Protein AF-A0A535CGI7-F1 (afdb_monomer_lite)

Secondary structure (DSSP, 8-state):
-PPPPP---THHHHHHHHHHHHHHHHHHHHHHHHS-----------------------------S-TT---------SSS--TT-B--EE-TTS-EEEEETTEEEEE--STT------BSS---SS----------SSSEEEEEEEEETTTTEEEEEEEETTS-B-

Structure (mmCIF, N/CA/C/O backbone):
data_AF-A0A535CGI7-F1
#
_entry.id   AF-A0A535CGI7-F1
#
loop_
_atom_site.group_PDB
_atom_site.id
_atom_site.type_symbol
_atom_site.label_atom_id
_atom_site.label_alt_id
_atom_site.label_comp_id
_atom_site.label_asym_id
_atom_site.label_entity_id
_atom_site.label_seq_id
_atom_site.pdbx_PDB_ins_code
_atom_site.Cartn_x
_atom_site.Cartn_y
_atom_site.Cartn_z
_atom_site.occupancy
_atom_site.B_iso_or_equiv
_atom_site.auth_seq_id
_atom_site.auth_comp_id
_atom_site.auth_asym_id
_atom_site.auth_atom_id
_atom_site.pdbx_PDB_model_num
ATOM 1 N N . MET A 1 1 ? -65.839 35.699 92.584 1.00 45.44 1 MET A N 1
ATOM 2 C CA . MET A 1 1 ? -66.318 34.364 92.174 1.00 45.44 1 MET A CA 1
ATOM 3 C C . MET A 1 1 ? -65.353 33.804 91.132 1.00 45.44 1 MET A C 1
ATOM 5 O O . MET A 1 1 ? -65.162 34.460 90.117 1.00 45.44 1 MET A O 1
ATOM 9 N N . SER A 1 2 ? -64.689 32.680 91.424 1.00 46.19 2 SER A N 1
ATOM 10 C CA . SER A 1 2 ? -63.725 32.002 90.532 1.00 46.19 2 SER A CA 1
ATOM 11 C C . SER A 1 2 ? -64.408 31.283 89.362 1.00 46.19 2 SER A C 1
ATOM 13 O O . SER A 1 2 ? -65.503 30.759 89.565 1.00 46.19 2 SER A O 1
ATOM 15 N N . PRO A 1 3 ? -63.772 31.184 88.180 1.00 54.72 3 PRO A N 1
ATOM 16 C CA . PRO A 1 3 ? -64.246 30.328 87.101 1.00 54.72 3 PRO A CA 1
ATOM 17 C C . PRO A 1 3 ? -63.757 28.879 87.279 1.00 54.72 3 PRO A C 1
ATOM 19 O O . PRO A 1 3 ? -62.567 28.621 87.457 1.00 54.72 3 PRO A O 1
ATOM 22 N N . GLU A 1 4 ? -64.699 27.939 87.222 1.00 47.22 4 GLU A N 1
ATOM 23 C CA . GLU A 1 4 ? -64.489 26.488 87.208 1.00 47.22 4 GLU A CA 1
ATOM 24 C C . GLU A 1 4 ? -64.045 26.052 85.794 1.00 47.22 4 GLU A C 1
ATOM 26 O O . GLU A 1 4 ? -64.743 26.311 84.812 1.00 47.22 4 GLU A O 1
ATOM 31 N N . GLY A 1 5 ? -62.872 25.423 85.666 1.00 55.09 5 GLY A N 1
ATOM 32 C CA . GLY A 1 5 ? -62.362 24.886 84.396 1.00 55.09 5 GLY A CA 1
ATOM 33 C C . GLY A 1 5 ? -62.921 23.489 84.066 1.00 55.09 5 GLY A C 1
ATOM 34 O O . GLY A 1 5 ? -63.301 22.747 84.975 1.00 55.09 5 GLY A O 1
ATOM 35 N N . PRO A 1 6 ? -62.964 23.086 82.781 1.00 62.41 6 PRO A N 1
ATOM 36 C CA . PRO A 1 6 ? -63.568 21.823 82.371 1.00 62.41 6 PRO A CA 1
ATOM 37 C C . PRO A 1 6 ? -62.678 20.632 82.762 1.00 62.41 6 PRO A C 1
ATOM 39 O O . PRO A 1 6 ? -61.495 20.576 82.424 1.00 62.41 6 PRO A O 1
ATOM 42 N N . ARG A 1 7 ? -63.257 19.650 83.466 1.00 60.00 7 ARG A N 1
ATOM 43 C CA . ARG A 1 7 ? -62.594 18.377 83.789 1.00 60.00 7 ARG A CA 1
ATOM 44 C C . ARG A 1 7 ? -62.506 17.511 82.534 1.00 60.00 7 ARG A C 1
ATOM 46 O O . ARG A 1 7 ? -63.508 16.959 82.089 1.00 60.00 7 ARG A O 1
ATOM 53 N N . ILE A 1 8 ? -61.304 17.389 81.977 1.00 60.53 8 ILE A N 1
ATOM 54 C CA . ILE A 1 8 ? -61.003 16.453 80.890 1.00 60.53 8 ILE A CA 1
ATOM 55 C C . ILE A 1 8 ? -60.897 15.044 81.483 1.00 60.53 8 ILE A C 1
ATOM 57 O O . ILE A 1 8 ? -60.060 14.782 82.347 1.00 60.53 8 ILE A O 1
ATOM 61 N N . ASP A 1 9 ? -61.769 14.148 81.024 1.00 61.66 9 ASP A N 1
ATOM 62 C CA . ASP A 1 9 ? -61.829 12.754 81.458 1.00 61.66 9 ASP A CA 1
ATOM 63 C C . ASP A 1 9 ? -60.567 12.005 80.988 1.00 61.66 9 ASP A C 1
ATOM 65 O O . ASP A 1 9 ? -60.329 11.810 79.792 1.00 61.66 9 ASP A O 1
ATOM 69 N N . GLN A 1 10 ? -59.717 11.614 81.942 1.00 61.44 10 GLN A N 1
ATOM 70 C CA . GLN A 1 10 ? -58.361 11.086 81.715 1.00 61.44 10 GLN A CA 1
ATOM 71 C C . GLN A 1 10 ? -58.322 9.768 80.920 1.00 61.44 10 GLN A C 1
ATOM 73 O O . GLN A 1 10 ? -57.253 9.312 80.516 1.00 61.44 10 GLN A O 1
ATOM 78 N N . ARG A 1 11 ? -59.481 9.154 80.665 1.00 59.09 11 ARG A N 1
ATOM 79 C CA . ARG A 1 11 ? -59.622 7.903 79.906 1.00 59.09 11 ARG A CA 1
ATOM 80 C C . ARG A 1 11 ? -59.615 8.117 78.390 1.00 59.09 11 ARG A C 1
ATOM 82 O O . ARG A 1 11 ? -59.200 7.224 77.654 1.00 59.09 11 ARG A O 1
ATOM 89 N N . ALA A 1 12 ? -60.013 9.301 77.921 1.00 60.22 12 ALA A N 1
ATOM 90 C CA . ALA A 1 12 ? -60.063 9.633 76.499 1.00 60.22 12 ALA A CA 1
ATOM 91 C C . ALA A 1 12 ? -58.684 9.627 75.794 1.00 60.22 12 ALA A C 1
ATOM 93 O O . ALA A 1 12 ? -58.570 8.976 74.754 1.00 60.22 12 ALA A O 1
ATOM 94 N N . PRO A 1 13 ? -57.611 10.255 76.327 1.00 63.34 13 PRO A N 1
ATOM 95 C CA . PRO A 1 13 ? -56.307 10.251 75.652 1.00 63.34 13 PRO A CA 1
ATOM 96 C C . PRO A 1 13 ? -55.653 8.861 75.617 1.00 63.34 13 PRO A C 1
ATOM 98 O O . PRO A 1 13 ? -54.945 8.542 74.663 1.00 63.34 13 PRO A O 1
ATOM 101 N N . LEU A 1 14 ? -55.927 8.008 76.614 1.00 70.62 14 LEU A N 1
ATOM 102 C CA . LEU A 1 14 ? -55.399 6.643 76.677 1.00 70.62 14 LEU A CA 1
ATOM 103 C C . LEU A 1 14 ? -55.992 5.752 75.571 1.00 70.62 14 LEU A C 1
ATOM 105 O O . LEU A 1 14 ? -55.261 5.030 74.897 1.00 70.62 14 LEU A O 1
ATOM 109 N N . LEU A 1 15 ? -57.310 5.831 75.357 1.00 70.75 15 LEU A N 1
ATOM 110 C CA . LEU A 1 15 ? -58.003 5.043 74.332 1.00 70.75 15 LEU A CA 1
ATOM 111 C C . LEU A 1 15 ? -57.614 5.480 72.913 1.00 70.75 15 LEU A C 1
ATOM 113 O O . LEU A 1 15 ? -57.430 4.632 72.041 1.00 70.75 15 LEU A O 1
ATOM 117 N N . ILE A 1 16 ? -57.419 6.785 72.695 1.00 73.31 16 ILE A N 1
ATOM 118 C CA . ILE A 1 16 ? -56.943 7.327 71.413 1.00 73.31 16 ILE A CA 1
ATOM 119 C C . ILE A 1 16 ? -55.508 6.859 71.131 1.00 73.31 16 ILE A C 1
ATOM 121 O O . ILE A 1 16 ? -55.214 6.412 70.022 1.00 73.31 16 ILE A O 1
ATOM 125 N N . GLY A 1 17 ? -54.629 6.891 72.138 1.00 72.19 17 GLY A N 1
ATOM 126 C CA . GLY A 1 17 ? -53.258 6.390 72.012 1.00 72.19 17 GLY A CA 1
ATOM 127 C C . GLY A 1 17 ? -53.197 4.897 71.676 1.00 72.19 17 GLY A C 1
ATOM 128 O O . GLY A 1 17 ? -52.448 4.496 70.784 1.00 72.19 17 GLY A O 1
ATOM 129 N N . LEU A 1 18 ? -54.029 4.077 72.329 1.00 74.88 18 LEU A N 1
ATOM 130 C CA . LEU A 1 18 ? -54.092 2.637 72.069 1.00 74.88 18 LEU A CA 1
ATOM 131 C C . LEU A 1 18 ? -54.604 2.335 70.648 1.00 74.88 18 LEU A C 1
ATOM 133 O O . LEU A 1 18 ? -54.036 1.491 69.957 1.00 74.88 18 LEU A O 1
ATOM 137 N N . ALA A 1 19 ? -55.635 3.052 70.187 1.00 74.88 19 ALA A N 1
ATOM 138 C CA . ALA A 1 19 ? -56.185 2.886 68.842 1.00 74.88 19 ALA A CA 1
ATOM 139 C C . ALA A 1 19 ? -55.166 3.250 67.746 1.00 74.88 19 ALA A C 1
ATOM 141 O O . ALA A 1 19 ? -55.019 2.509 66.774 1.00 74.88 19 ALA A O 1
ATOM 142 N N . LEU A 1 20 ? -54.409 4.339 67.925 1.00 74.12 20 LEU A N 1
ATOM 143 C CA . LEU A 1 20 ? -53.342 4.729 66.996 1.00 74.12 20 LEU A CA 1
ATOM 144 C C . LEU A 1 20 ? -52.220 3.683 66.939 1.00 74.12 20 LEU A C 1
ATOM 146 O O . LEU A 1 20 ? -51.733 3.361 65.855 1.00 74.12 20 LEU A O 1
ATOM 150 N N . LEU A 1 21 ? -51.846 3.104 68.083 1.00 74.00 21 LEU A N 1
ATOM 151 C CA . LEU A 1 21 ? -50.791 2.093 68.147 1.00 74.00 21 LEU A CA 1
ATOM 152 C C . LEU A 1 21 ? -51.189 0.795 67.423 1.00 74.00 21 LEU A C 1
ATOM 154 O O . LEU A 1 21 ? -50.375 0.224 66.698 1.00 74.00 21 LEU A O 1
ATOM 158 N N . VAL A 1 22 ? -52.453 0.372 67.530 1.00 73.88 22 VAL A N 1
ATOM 159 C CA . VAL A 1 22 ? -52.972 -0.802 66.800 1.00 73.88 22 VAL A CA 1
ATOM 160 C C . VAL A 1 22 ? -52.975 -0.571 65.283 1.00 73.88 22 VAL A C 1
ATOM 162 O O . VAL A 1 22 ? -52.610 -1.472 64.527 1.00 73.88 22 VAL A O 1
ATOM 165 N N . ILE A 1 23 ? -53.313 0.639 64.821 1.00 71.06 23 ILE A N 1
ATOM 166 C CA . ILE A 1 23 ? -53.317 0.976 63.387 1.00 71.06 23 ILE A CA 1
ATOM 167 C C . ILE A 1 23 ? -51.894 0.956 62.809 1.00 71.06 23 ILE A C 1
ATOM 169 O O . ILE A 1 23 ? -51.686 0.425 61.715 1.00 71.06 23 ILE A O 1
ATOM 173 N N . ILE A 1 24 ? -50.903 1.481 63.538 1.00 69.38 24 ILE A N 1
ATOM 174 C CA . ILE A 1 24 ? -49.502 1.528 63.083 1.00 69.38 24 ILE A CA 1
ATOM 175 C C . ILE A 1 24 ? -48.902 0.116 63.003 1.00 69.38 24 ILE A C 1
ATOM 177 O O . ILE A 1 24 ? -48.263 -0.233 62.012 1.00 69.38 24 ILE A O 1
ATOM 181 N N . VAL A 1 25 ? -49.145 -0.735 64.004 1.00 68.62 25 VAL A N 1
ATOM 182 C CA . VAL A 1 25 ? -48.616 -2.111 64.002 1.00 68.62 25 VAL A CA 1
ATOM 183 C C . VAL A 1 25 ? -49.302 -2.973 62.931 1.00 68.62 25 VAL A C 1
ATOM 185 O O . VAL A 1 25 ? -48.635 -3.742 62.236 1.00 68.62 25 VAL A O 1
ATOM 188 N N . GLY A 1 26 ? -50.615 -2.808 62.733 1.00 64.19 26 GLY A N 1
ATOM 189 C CA . GLY A 1 26 ? -51.368 -3.543 61.712 1.00 64.19 26 GLY A CA 1
ATOM 190 C C . GLY A 1 26 ? -50.966 -3.189 60.276 1.00 64.19 26 GLY A C 1
ATOM 191 O O . GLY A 1 26 ? -50.846 -4.078 59.431 1.00 64.19 26 GLY A O 1
ATOM 192 N N . SER A 1 27 ? -50.701 -1.909 60.001 1.00 62.91 27 SER A N 1
ATOM 193 C CA . SER A 1 27 ? -50.315 -1.442 58.661 1.00 62.91 27 SER A CA 1
ATOM 194 C C . SER A 1 27 ? -48.902 -1.884 58.264 1.00 62.91 27 SER A C 1
ATOM 196 O O . SER A 1 27 ? -48.698 -2.294 57.120 1.00 62.91 27 SER A O 1
ATOM 198 N N . ILE A 1 28 ? -47.953 -1.918 59.207 1.00 67.44 28 ILE A N 1
ATOM 199 C CA . ILE A 1 28 ? -46.605 -2.460 58.967 1.00 67.44 28 ILE A CA 1
ATOM 200 C C . ILE A 1 28 ? -46.672 -3.971 58.695 1.00 67.44 28 ILE A C 1
ATOM 202 O O . ILE A 1 28 ? -46.098 -4.448 57.716 1.00 67.44 28 ILE A O 1
ATOM 206 N N . GLY A 1 29 ? -47.417 -4.729 59.507 1.00 65.31 29 GLY A N 1
ATOM 207 C CA . GLY A 1 29 ? -47.555 -6.179 59.332 1.00 65.31 29 GLY A CA 1
ATOM 208 C C . GLY A 1 29 ? -48.190 -6.573 57.994 1.00 65.31 29 GLY A C 1
ATOM 209 O O . GLY A 1 29 ? -47.690 -7.466 57.311 1.00 65.31 29 GLY A O 1
ATOM 210 N N . LEU A 1 30 ? -49.249 -5.874 57.574 1.00 69.94 30 LEU A N 1
ATOM 211 C CA . LEU A 1 30 ? -49.935 -6.150 56.309 1.00 69.94 30 LEU A CA 1
ATOM 212 C C . LEU A 1 30 ? -49.064 -5.820 55.083 1.00 69.94 30 LEU A C 1
ATOM 214 O O . LEU A 1 30 ? -49.095 -6.552 54.093 1.00 69.94 30 LEU A O 1
ATOM 218 N N . PHE A 1 31 ? -48.238 -4.772 55.161 1.00 68.25 31 PHE A N 1
ATOM 219 C CA . PHE A 1 31 ? -47.311 -4.405 54.087 1.00 68.25 31 PHE A CA 1
ATOM 220 C C . PHE A 1 31 ? -46.231 -5.477 53.861 1.00 68.25 31 PHE A C 1
ATOM 222 O O . PHE A 1 31 ? -45.931 -5.817 52.718 1.00 68.25 31 PHE A O 1
ATOM 229 N N . TYR A 1 32 ? -45.705 -6.088 54.931 1.00 70.81 32 TYR A N 1
ATOM 230 C CA . TYR A 1 32 ? -44.731 -7.183 54.816 1.00 70.81 32 TYR A CA 1
ATOM 231 C C . TYR A 1 32 ? -45.333 -8.499 54.295 1.00 70.81 32 TYR A C 1
ATOM 233 O O . TYR A 1 32 ? -44.605 -9.304 53.713 1.00 70.81 32 TYR A O 1
ATOM 241 N N . LEU A 1 33 ? -46.642 -8.721 54.464 1.00 65.12 33 LEU A N 1
ATOM 242 C CA . LEU A 1 33 ? -47.334 -9.909 53.946 1.00 65.12 33 LEU A CA 1
ATOM 243 C C . LEU A 1 33 ? -47.703 -9.794 52.459 1.00 65.12 33 LEU A C 1
ATOM 245 O O . LEU A 1 33 ? -47.758 -10.812 51.771 1.00 65.12 33 LEU A O 1
ATOM 249 N N . LEU A 1 34 ? -47.941 -8.577 51.959 1.00 62.91 34 LEU A N 1
ATOM 250 C CA . LEU A 1 34 ? -48.328 -8.321 50.564 1.00 62.91 34 LEU A CA 1
ATOM 251 C C . LEU A 1 34 ? -47.154 -7.909 49.661 1.00 62.91 34 LEU A C 1
ATOM 253 O O . LEU A 1 34 ? -47.329 -7.805 48.447 1.00 62.91 34 LEU A O 1
ATOM 257 N N . ALA A 1 35 ? -45.958 -7.694 50.220 1.00 64.62 35 ALA A N 1
ATOM 258 C CA . ALA A 1 35 ? -44.774 -7.356 49.441 1.00 64.62 35 ALA A CA 1
ATOM 259 C C . ALA A 1 35 ? -44.408 -8.507 48.473 1.00 64.62 35 ALA A C 1
ATOM 261 O O . ALA A 1 35 ? -44.128 -9.629 48.914 1.00 64.62 35 ALA A O 1
ATOM 262 N N . PRO A 1 36 ? -44.383 -8.267 47.148 1.00 59.88 36 PRO A N 1
ATOM 263 C CA . PRO A 1 36 ? -44.046 -9.297 46.179 1.00 59.88 36 PRO A CA 1
ATOM 264 C C . PRO A 1 36 ? -42.590 -9.730 46.368 1.00 59.88 36 PRO A C 1
ATOM 266 O O . PRO A 1 36 ? -41.658 -8.938 46.233 1.00 59.88 36 PRO A O 1
ATOM 269 N N . ARG A 1 37 ? -42.380 -11.019 46.656 1.00 62.69 37 ARG A N 1
ATOM 270 C CA . ARG A 1 37 ? -41.047 -11.635 46.659 1.00 62.69 37 ARG A CA 1
ATOM 271 C C . ARG A 1 37 ? -40.517 -11.674 45.226 1.00 62.69 37 ARG A C 1
ATOM 273 O O . ARG A 1 37 ? -40.762 -12.638 44.501 1.00 62.69 37 ARG A O 1
ATOM 280 N N . GLN A 1 38 ? -39.790 -10.640 44.812 1.00 60.91 38 GLN A N 1
ATOM 281 C CA . GLN A 1 38 ? -39.001 -10.692 43.586 1.00 60.91 38 GLN A CA 1
ATOM 282 C C . GLN A 1 38 ? -37.871 -11.704 43.795 1.00 60.91 38 GLN A C 1
ATOM 284 O O . GLN A 1 38 ? -36.864 -11.426 44.442 1.00 60.91 38 GLN A O 1
ATOM 289 N N . LYS A 1 39 ? -38.074 -12.928 43.301 1.00 58.41 39 LYS A N 1
ATOM 290 C CA . LYS A 1 39 ? -36.999 -13.915 43.193 1.00 58.41 39 LYS A CA 1
ATOM 291 C C . LYS A 1 39 ? -35.942 -13.321 42.256 1.00 58.41 39 LYS A C 1
ATOM 293 O O . LYS A 1 39 ? -36.333 -12.831 41.195 1.00 58.41 39 LYS A O 1
ATOM 298 N N . PRO A 1 40 ? -34.644 -13.367 42.593 1.00 52.75 40 PRO A N 1
ATOM 299 C CA . PRO A 1 40 ? -33.617 -13.023 41.628 1.00 52.75 40 PRO A CA 1
ATOM 300 C C . PRO A 1 40 ? -33.762 -13.984 40.447 1.00 52.75 40 PRO A C 1
ATOM 302 O O . PRO A 1 40 ? -33.495 -15.180 40.564 1.00 52.75 40 PRO A O 1
ATOM 305 N N . ALA A 1 41 ? -34.268 -13.476 39.324 1.00 53.50 41 ALA A N 1
ATOM 306 C CA . ALA A 1 41 ? -34.205 -14.188 38.067 1.00 53.50 41 ALA A CA 1
ATOM 307 C C . ALA A 1 41 ? -32.719 -14.300 37.731 1.00 53.50 41 ALA A C 1
ATOM 309 O O . ALA A 1 41 ? -32.044 -13.287 37.549 1.00 53.50 41 ALA A O 1
ATOM 310 N N . ALA A 1 42 ? -32.195 -15.525 37.713 1.00 53.69 42 ALA A N 1
ATOM 311 C CA . ALA A 1 42 ? -30.886 -15.789 37.149 1.00 53.69 42 ALA A CA 1
ATOM 312 C C . ALA A 1 42 ? -30.937 -15.341 35.684 1.00 53.69 42 ALA A C 1
ATOM 314 O O . ALA A 1 42 ? -31.512 -16.014 34.831 1.00 53.69 42 ALA A O 1
ATOM 315 N N . GLN A 1 43 ? -30.405 -14.153 35.417 1.00 54.97 43 GLN A N 1
ATOM 316 C CA . GLN A 1 43 ? -30.284 -13.607 34.082 1.00 54.97 43 GLN A CA 1
ATOM 317 C C . GLN A 1 43 ? -29.181 -14.399 33.384 1.00 54.97 43 GLN A C 1
ATOM 319 O O . GLN A 1 43 ? -27.996 -14.084 33.477 1.00 54.97 43 GLN A O 1
ATOM 324 N N . THR A 1 44 ? -29.566 -15.504 32.750 1.00 45.50 44 THR A N 1
ATOM 325 C CA . THR A 1 44 ? -28.674 -16.280 31.896 1.00 45.50 44 THR A CA 1
ATOM 326 C C . THR A 1 44 ? -28.413 -15.455 30.640 1.00 45.50 44 THR A C 1
ATOM 328 O O . THR A 1 44 ? -29.098 -15.589 29.631 1.00 45.50 44 THR A O 1
ATOM 331 N N . ASN A 1 45 ? -27.427 -14.562 30.710 1.00 57.56 45 ASN A N 1
ATOM 332 C CA . ASN A 1 45 ? -26.842 -13.930 29.535 1.00 57.56 45 ASN A CA 1
ATOM 333 C C . ASN A 1 45 ? -26.058 -15.003 28.771 1.00 57.56 45 ASN A C 1
ATOM 335 O O . ASN A 1 45 ? -24.841 -15.119 28.894 1.00 57.56 45 ASN A O 1
ATOM 339 N N . ALA A 1 46 ? -26.769 -15.833 28.010 1.00 50.12 46 ALA A N 1
ATOM 340 C CA . ALA A 1 46 ? -26.163 -16.713 27.026 1.00 50.12 46 ALA A CA 1
ATOM 341 C C . ALA A 1 46 ? -25.789 -15.870 25.801 1.00 50.12 46 ALA A C 1
ATOM 343 O O . ALA A 1 46 ? -26.469 -15.878 24.777 1.00 50.12 46 ALA A O 1
ATOM 344 N N . THR A 1 47 ? -24.708 -15.100 25.915 1.00 52.22 47 THR A N 1
ATOM 345 C CA . THR A 1 47 ? -24.071 -14.476 24.758 1.00 52.22 47 THR A CA 1
ATOM 346 C C . THR A 1 47 ? -23.374 -15.593 23.990 1.00 52.22 47 THR A C 1
ATOM 348 O O . THR A 1 47 ? -22.267 -16.005 24.330 1.00 52.22 47 THR A O 1
ATOM 351 N N . ALA A 1 48 ? -24.054 -16.151 22.990 1.00 49.78 48 ALA A N 1
ATOM 352 C CA . ALA A 1 48 ? -23.456 -17.106 22.071 1.00 49.78 48 ALA A CA 1
ATOM 353 C C . ALA A 1 48 ? -22.430 -16.373 21.195 1.00 49.78 48 ALA A C 1
ATOM 355 O O . ALA A 1 48 ? -22.756 -15.842 20.135 1.00 49.78 48 ALA A O 1
ATOM 356 N N . THR A 1 49 ? -21.175 -16.317 21.638 1.00 51.56 49 THR A N 1
ATOM 357 C CA . THR A 1 49 ? -20.055 -15.898 20.795 1.00 51.56 49 THR A CA 1
ATOM 358 C C . THR A 1 49 ? -19.805 -17.005 19.778 1.00 51.56 49 THR A C 1
ATOM 360 O O . THR A 1 49 ? -19.032 -17.934 20.010 1.00 51.56 49 THR A O 1
ATOM 363 N N . ALA A 1 50 ? -20.479 -16.932 18.632 1.00 51.72 50 ALA A N 1
ATOM 364 C CA . ALA A 1 50 ? -20.114 -17.721 17.467 1.00 51.72 50 ALA A CA 1
ATOM 365 C C . ALA A 1 50 ? -18.769 -17.198 16.938 1.00 51.72 50 ALA A C 1
ATOM 367 O O . ALA A 1 50 ? -18.709 -16.370 16.033 1.00 51.72 50 ALA A O 1
ATOM 368 N N . GLN A 1 51 ? -17.662 -17.657 17.524 1.00 55.53 51 GLN A N 1
ATOM 369 C CA . GLN A 1 51 ? -16.350 -17.535 16.902 1.00 55.53 51 GLN A CA 1
ATOM 370 C C . GLN A 1 51 ? -16.313 -18.511 15.727 1.00 55.53 51 GLN A C 1
ATOM 372 O O . GLN A 1 51 ? -15.845 -19.644 15.839 1.00 55.53 51 GLN A O 1
ATOM 377 N N . THR A 1 52 ? -16.816 -18.074 14.573 1.00 45.41 52 THR A N 1
ATOM 378 C CA . THR A 1 52 ? -16.499 -18.720 13.304 1.00 45.41 52 THR A CA 1
ATOM 379 C C . THR A 1 52 ? -15.013 -18.510 13.060 1.00 45.41 52 THR A C 1
ATOM 381 O O . THR A 1 52 ? -14.585 -17.514 12.478 1.00 45.41 52 THR A O 1
ATOM 384 N N . LYS A 1 53 ? -14.196 -19.443 13.553 1.00 53.53 53 LYS A N 1
ATOM 385 C CA . LYS A 1 53 ? -12.808 -19.577 13.134 1.00 53.53 53 LYS A CA 1
ATOM 386 C C . LYS A 1 53 ? -12.876 -19.906 11.649 1.00 53.53 53 LYS A C 1
ATOM 388 O O . LYS A 1 53 ? -13.131 -21.053 11.286 1.00 53.53 53 LYS A O 1
ATOM 393 N N . ALA A 1 54 ? -12.739 -18.889 10.800 1.00 53.25 54 ALA A N 1
ATOM 394 C CA . ALA A 1 54 ? -12.575 -19.081 9.373 1.00 53.25 54 ALA A CA 1
ATOM 395 C C . ALA A 1 54 ? -11.338 -19.964 9.214 1.00 53.25 54 ALA A C 1
ATOM 397 O O . ALA A 1 54 ? -10.200 -19.522 9.371 1.00 53.25 54 ALA A O 1
ATOM 398 N N . LYS A 1 55 ? -11.566 -21.263 9.015 1.00 46.38 55 LYS A N 1
ATOM 399 C CA . LYS A 1 55 ? -10.528 -22.181 8.590 1.00 46.38 55 LYS A CA 1
ATOM 400 C C . LYS A 1 55 ? -10.138 -21.655 7.221 1.00 46.38 55 LYS A C 1
ATOM 402 O O . LYS A 1 55 ? -10.903 -21.803 6.275 1.00 46.38 55 LYS A O 1
ATOM 407 N N . ALA A 1 56 ? -9.003 -20.964 7.152 1.00 50.41 56 ALA A N 1
ATOM 408 C CA . ALA A 1 56 ? -8.368 -20.646 5.893 1.00 50.41 56 ALA A CA 1
ATOM 409 C C . ALA A 1 56 ? -8.101 -21.991 5.221 1.00 50.41 56 ALA A C 1
ATOM 411 O O . ALA A 1 56 ? -7.139 -22.688 5.542 1.00 50.41 56 ALA A O 1
ATOM 412 N N . THR A 1 57 ? -9.032 -22.413 4.370 1.00 40.72 57 THR A N 1
ATOM 413 C CA . THR A 1 57 ? -8.788 -23.477 3.419 1.00 40.72 57 THR A CA 1
ATOM 414 C C . THR A 1 57 ? -7.605 -22.973 2.622 1.00 40.72 57 THR A C 1
ATOM 416 O O . THR A 1 57 ? -7.709 -21.975 1.910 1.00 40.72 57 THR A O 1
ATOM 419 N N . THR A 1 58 ? -6.450 -23.602 2.811 1.00 46.38 58 THR A N 1
ATOM 420 C CA . THR A 1 58 ? -5.335 -23.508 1.883 1.00 46.38 58 THR A CA 1
ATOM 421 C C . THR A 1 58 ? -5.828 -24.120 0.584 1.00 46.38 58 THR A C 1
ATOM 423 O O . THR A 1 58 ? -5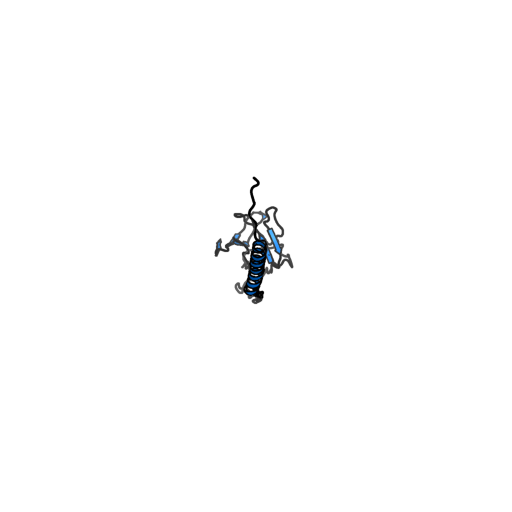.576 -25.283 0.278 1.00 46.38 58 THR A O 1
ATOM 426 N N . THR A 1 59 ? -6.611 -23.344 -0.166 1.00 49.31 59 THR A N 1
ATOM 427 C CA . THR A 1 59 ? -6.858 -23.599 -1.570 1.00 49.31 59 THR A CA 1
ATOM 428 C C . THR A 1 59 ? -5.469 -23.723 -2.158 1.00 49.31 59 THR A C 1
ATOM 430 O O . THR A 1 59 ? -4.685 -22.772 -2.112 1.00 49.31 59 THR A O 1
ATOM 433 N N . SER A 1 60 ? -5.127 -24.937 -2.591 1.00 45.62 60 SER A N 1
ATOM 434 C CA . SER A 1 60 ? -3.980 -25.189 -3.450 1.00 45.62 60 SER A CA 1
ATOM 435 C C . SER A 1 60 ? -3.931 -24.031 -4.441 1.00 45.62 60 SER A C 1
ATOM 437 O O . SER A 1 60 ? -4.892 -23.842 -5.189 1.00 45.62 60 SER A O 1
ATOM 439 N N . ARG A 1 61 ? -2.894 -23.181 -4.343 1.00 57.44 61 ARG A N 1
ATOM 440 C CA . ARG A 1 61 ? -2.650 -22.057 -5.256 1.00 57.44 61 ARG A CA 1
ATOM 441 C C . ARG A 1 61 ? -2.329 -22.652 -6.627 1.00 57.44 61 ARG A C 1
ATOM 443 O O . ARG A 1 61 ? -1.188 -22.630 -7.073 1.00 57.44 61 ARG A O 1
ATOM 450 N N . GLN A 1 62 ? -3.326 -23.248 -7.271 1.00 48.66 62 GLN A N 1
ATOM 451 C CA . GLN A 1 62 ? -3.319 -23.482 -8.700 1.00 48.66 62 GLN A CA 1
ATOM 452 C C . GLN A 1 62 ? -3.095 -22.107 -9.311 1.00 48.66 62 GLN A C 1
ATOM 454 O O . GLN A 1 62 ? -3.885 -21.193 -9.077 1.00 48.66 62 GLN A O 1
ATOM 459 N N . ASN A 1 63 ? -1.950 -21.946 -9.973 1.00 55.53 63 ASN A N 1
ATOM 460 C CA . ASN A 1 63 ? -1.587 -20.722 -10.668 1.00 55.53 63 ASN A CA 1
ATOM 461 C C . ASN A 1 63 ? -2.763 -20.348 -11.594 1.00 55.53 63 ASN A C 1
ATOM 463 O O . ASN A 1 63 ? -2.995 -21.079 -12.557 1.00 55.53 63 ASN A O 1
ATOM 467 N N . PRO A 1 64 ? -3.526 -19.271 -11.314 1.00 57.28 64 PRO A N 1
ATOM 468 C CA . PRO A 1 64 ? -4.736 -18.956 -12.075 1.00 57.28 64 PRO A CA 1
ATOM 469 C C . PRO A 1 64 ? -4.430 -18.450 -13.488 1.00 57.28 64 PRO A C 1
ATOM 471 O O . PRO A 1 64 ? -5.339 -18.148 -14.259 1.00 57.28 64 PRO A O 1
ATOM 474 N N . TYR A 1 65 ? -3.150 -18.310 -13.825 1.00 63.09 65 TYR A N 1
ATOM 475 C CA . TYR A 1 65 ? -2.698 -17.556 -14.972 1.00 63.09 65 TYR A CA 1
ATOM 476 C C . TYR A 1 65 ? -1.995 -18.491 -15.941 1.00 63.09 65 TYR A C 1
ATOM 478 O O . TYR A 1 65 ? -1.032 -19.152 -15.564 1.00 63.09 65 TYR A O 1
ATOM 486 N N . THR A 1 66 ? -2.564 -18.551 -17.152 1.00 62.59 66 THR A N 1
ATOM 487 C CA . THR A 1 66 ? -2.112 -19.193 -18.399 1.00 62.59 66 THR A CA 1
ATOM 488 C C . THR A 1 66 ? -0.857 -20.054 -18.257 1.00 62.59 66 THR A C 1
ATOM 490 O O . THR A 1 66 ? 0.188 -19.531 -17.881 1.00 62.59 66 THR A O 1
ATOM 493 N N . HIS A 1 67 ? -0.920 -21.333 -18.647 1.00 62.47 67 HIS A N 1
ATOM 494 C CA . HIS A 1 67 ? 0.139 -22.356 -18.507 1.00 62.47 67 HIS A CA 1
ATOM 495 C C . HIS A 1 67 ? 1.565 -21.992 -19.007 1.00 62.47 67 HIS A C 1
ATOM 497 O O . HIS A 1 67 ? 2.465 -22.820 -18.945 1.00 62.47 67 HIS A O 1
ATOM 503 N N . THR A 1 68 ? 1.791 -20.780 -19.508 1.00 77.75 68 THR A N 1
ATOM 504 C CA . THR A 1 68 ? 3.054 -20.222 -19.995 1.00 77.75 68 THR A CA 1
ATOM 505 C C . THR A 1 68 ? 3.758 -19.272 -19.007 1.00 77.75 68 THR A C 1
ATOM 507 O O . THR A 1 68 ? 4.910 -18.910 -19.241 1.00 77.75 68 THR A O 1
ATOM 510 N N . GLY A 1 69 ? 3.108 -18.841 -17.916 1.00 78.62 69 GLY A N 1
ATOM 511 C CA . GLY A 1 69 ? 3.680 -17.899 -16.939 1.00 78.62 69 GLY A CA 1
ATOM 512 C C . GLY A 1 69 ? 4.506 -18.560 -15.823 1.00 78.62 69 GLY A C 1
ATOM 513 O O . GLY A 1 69 ? 4.213 -19.677 -15.401 1.00 78.62 69 GLY A O 1
ATOM 514 N N . ARG A 1 70 ? 5.510 -17.845 -15.283 1.00 85.81 70 ARG A N 1
ATOM 515 C CA . ARG A 1 70 ? 6.304 -18.269 -14.108 1.00 85.81 70 ARG A CA 1
ATOM 516 C C . ARG A 1 70 ? 5.990 -17.403 -12.889 1.00 85.81 70 ARG A C 1
ATOM 518 O O . ARG A 1 70 ? 6.058 -16.179 -12.974 1.00 85.81 70 ARG A O 1
ATOM 525 N N . LEU A 1 71 ? 5.722 -18.034 -11.744 1.00 88.06 71 LEU A N 1
ATOM 526 C CA . LEU A 1 71 ? 5.595 -17.342 -10.461 1.00 88.06 71 LEU A CA 1
ATOM 527 C C . LEU A 1 71 ? 6.967 -16.804 -10.029 1.00 88.06 71 LEU A C 1
ATOM 529 O O . LEU A 1 71 ? 7.884 -17.582 -9.778 1.00 88.06 71 LEU A O 1
ATOM 533 N N . VAL A 1 72 ? 7.106 -15.480 -9.980 1.00 89.94 72 VAL A N 1
ATOM 534 C CA . VAL A 1 72 ? 8.370 -14.792 -9.642 1.00 89.94 72 VAL A CA 1
ATOM 535 C C . VAL A 1 72 ? 8.317 -14.035 -8.319 1.00 89.94 72 VAL A C 1
ATOM 537 O O . VAL A 1 72 ? 9.361 -13.679 -7.789 1.00 89.94 72 VAL A O 1
ATOM 540 N N . LEU A 1 73 ? 7.118 -13.811 -7.787 1.00 90.94 73 LEU A N 1
ATOM 541 C CA . LEU A 1 73 ? 6.891 -13.171 -6.501 1.00 90.94 73 LEU A CA 1
ATOM 542 C C . LEU A 1 73 ? 5.717 -13.869 -5.822 1.00 90.94 73 LEU A C 1
ATOM 544 O O . LEU A 1 73 ? 4.637 -13.983 -6.402 1.00 90.94 73 LEU A O 1
ATOM 548 N N . ASN A 1 74 ? 5.935 -14.336 -4.600 1.00 91.44 74 ASN A N 1
ATOM 549 C CA . ASN A 1 74 ? 4.886 -14.899 -3.769 1.00 91.44 74 ASN A CA 1
ATOM 550 C C . ASN A 1 74 ? 5.145 -14.540 -2.311 1.00 91.44 74 ASN A C 1
ATOM 552 O O . ASN A 1 74 ? 5.817 -15.279 -1.594 1.00 91.44 74 ASN A O 1
ATOM 556 N N . ASP A 1 75 ? 4.592 -13.409 -1.901 1.00 92.94 75 ASP A N 1
ATOM 557 C CA . ASP A 1 75 ? 4.683 -12.924 -0.535 1.00 92.94 75 ASP A CA 1
ATOM 558 C C . ASP A 1 75 ? 3.323 -13.084 0.159 1.00 92.94 75 ASP A C 1
ATOM 560 O O . ASP A 1 75 ? 2.272 -12.762 -0.403 1.00 92.94 75 ASP A O 1
ATOM 564 N N . VAL A 1 76 ? 3.338 -13.631 1.373 1.00 92.81 76 VAL A N 1
ATOM 565 C CA . VAL A 1 76 ? 2.149 -13.752 2.233 1.00 92.81 76 VAL A CA 1
ATOM 566 C C . VAL A 1 76 ? 1.881 -12.476 3.031 1.00 92.81 76 VAL A C 1
ATOM 568 O O . VAL A 1 76 ? 0.849 -12.382 3.688 1.00 92.81 76 VAL A O 1
ATOM 571 N N . LEU A 1 77 ? 2.792 -11.501 2.962 1.00 95.75 77 LEU A N 1
ATOM 572 C CA . LEU A 1 77 ? 2.678 -10.172 3.545 1.00 95.75 77 LEU A CA 1
ATOM 573 C C . LEU A 1 77 ? 2.465 -10.179 5.062 1.00 95.75 77 LEU A C 1
ATOM 575 O O . LEU A 1 77 ? 1.771 -9.327 5.607 1.00 95.75 77 LEU A O 1
ATOM 579 N N . ASN A 1 78 ? 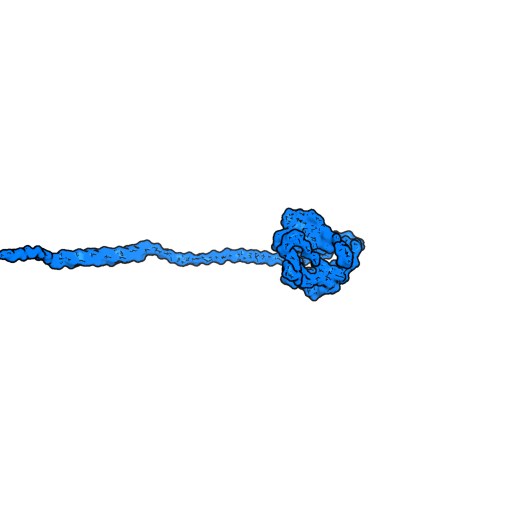3.086 -11.126 5.763 1.00 95.00 78 ASN A N 1
ATOM 580 C CA . ASN A 1 78 ? 2.995 -11.245 7.221 1.00 95.00 78 ASN A CA 1
ATOM 581 C C . ASN A 1 78 ? 4.215 -10.670 7.966 1.00 95.00 78 ASN A C 1
ATOM 583 O O . ASN A 1 78 ? 4.241 -10.702 9.195 1.00 95.00 78 ASN A O 1
ATOM 587 N N . GLY A 1 79 ? 5.217 -10.168 7.237 1.00 92.25 79 GLY A N 1
ATOM 588 C CA . GLY A 1 79 ? 6.443 -9.593 7.794 1.00 92.25 79 GLY A CA 1
ATOM 589 C C . GLY A 1 79 ? 7.489 -10.609 8.265 1.00 92.25 79 GLY A C 1
ATOM 590 O O . GLY A 1 79 ? 8.493 -10.200 8.839 1.00 92.25 79 GLY A O 1
ATOM 591 N N . ALA A 1 80 ? 7.296 -11.916 8.035 1.00 90.44 80 ALA A N 1
ATOM 592 C CA . ALA A 1 80 ? 8.275 -12.945 8.413 1.00 90.44 80 ALA A CA 1
ATOM 593 C C . ALA A 1 80 ? 9.581 -12.848 7.603 1.00 90.44 80 ALA A C 1
ATOM 595 O O . ALA A 1 80 ? 10.654 -13.190 8.097 1.00 90.44 80 ALA A O 1
ATOM 596 N N . SER A 1 81 ? 9.493 -12.361 6.367 1.00 84.31 81 SER A N 1
ATOM 597 C CA . SER A 1 81 ? 10.624 -11.940 5.549 1.00 84.31 81 SER A CA 1
ATOM 598 C C . SER A 1 81 ? 10.261 -10.631 4.843 1.00 84.31 81 SER A C 1
ATOM 600 O O . SER A 1 81 ? 9.089 -10.356 4.598 1.00 84.31 81 SER A O 1
ATOM 602 N N . ASN A 1 82 ? 11.259 -9.794 4.553 1.00 86.56 82 ASN A N 1
ATOM 603 C CA . ASN A 1 82 ? 11.077 -8.570 3.766 1.00 86.56 82 ASN A CA 1
ATOM 604 C C . ASN A 1 82 ? 12.093 -8.505 2.617 1.00 86.56 82 ASN A C 1
ATOM 606 O O . ASN A 1 82 ? 12.751 -7.488 2.405 1.00 86.56 82 ASN A O 1
ATOM 610 N N . ILE A 1 83 ? 12.268 -9.629 1.917 1.00 90.31 83 ILE A N 1
ATOM 611 C CA . ILE A 1 83 ? 13.259 -9.772 0.837 1.00 90.31 83 ILE A CA 1
ATOM 612 C C . ILE A 1 83 ? 12.982 -8.821 -0.335 1.00 90.31 83 ILE A C 1
ATOM 614 O O . ILE A 1 83 ? 13.915 -8.318 -0.952 1.00 90.31 83 ILE A O 1
ATOM 618 N N . ASP A 1 84 ? 11.708 -8.513 -0.583 1.00 93.31 84 ASP A N 1
ATOM 619 C CA . ASP A 1 84 ? 11.258 -7.612 -1.648 1.00 93.31 84 ASP A CA 1
ATOM 620 C C . ASP A 1 84 ? 11.277 -6.130 -1.231 1.00 93.31 84 ASP A C 1
ATOM 622 O O . ASP A 1 84 ? 10.898 -5.241 -2.001 1.00 93.31 84 ASP A O 1
ATOM 626 N N . ASN A 1 85 ? 11.760 -5.852 -0.016 1.00 95.19 85 ASN A N 1
ATOM 627 C CA . ASN A 1 85 ? 11.886 -4.523 0.566 1.00 95.19 85 ASN A CA 1
ATOM 628 C C . ASN A 1 85 ? 10.572 -3.724 0.505 1.00 95.19 85 ASN A C 1
ATOM 630 O O . ASN A 1 85 ? 10.508 -2.622 -0.044 1.00 95.19 85 ASN A O 1
ATOM 634 N N . TRP A 1 86 ? 9.494 -4.297 1.040 1.00 96.06 86 TRP A N 1
ATOM 635 C CA . TRP A 1 86 ? 8.248 -3.581 1.280 1.00 96.06 86 TRP A CA 1
ATOM 636 C C . TRP A 1 86 ? 8.501 -2.377 2.176 1.00 96.06 86 TRP A C 1
ATOM 638 O O . TRP A 1 86 ? 9.134 -2.490 3.232 1.00 96.06 86 TRP A O 1
ATOM 648 N N . LYS A 1 87 ? 7.977 -1.223 1.750 1.00 95.62 87 LYS A N 1
ATOM 649 C CA . LYS A 1 87 ? 8.016 0.018 2.523 1.00 95.62 87 LYS A CA 1
ATOM 650 C C . LYS A 1 87 ? 7.407 -0.210 3.906 1.00 95.62 87 LYS A C 1
ATOM 652 O O . LYS A 1 87 ? 6.338 -0.802 4.027 1.00 95.62 87 LYS A O 1
ATOM 657 N N . GLN A 1 88 ? 8.049 0.304 4.944 1.00 96.50 88 GLN A N 1
ATOM 658 C CA . GLN A 1 88 ? 7.539 0.226 6.309 1.00 96.50 88 GLN A CA 1
ATOM 659 C C . GLN A 1 88 ? 7.616 1.585 6.998 1.00 96.50 88 GLN A C 1
ATOM 661 O O . GLN A 1 88 ? 8.445 2.425 6.646 1.00 96.50 88 GLN A O 1
ATOM 666 N N . GLY A 1 89 ? 6.748 1.782 7.985 1.00 96.50 89 GLY A N 1
ATOM 667 C CA . GLY A 1 89 ? 6.725 2.960 8.843 1.00 96.50 89 GLY A CA 1
ATOM 668 C C . GLY A 1 89 ? 5.463 3.800 8.686 1.00 96.50 89 GLY A C 1
ATOM 669 O O . GLY A 1 89 ? 4.588 3.524 7.862 1.00 96.50 89 GLY A O 1
ATOM 670 N N . THR A 1 90 ? 5.398 4.848 9.501 1.00 97.81 90 THR A N 1
ATOM 671 C CA . THR A 1 90 ? 4.256 5.757 9.599 1.00 97.81 90 THR A CA 1
ATOM 672 C C . THR A 1 90 ? 4.743 7.186 9.414 1.00 97.81 90 THR A C 1
ATOM 674 O O . THR A 1 90 ? 5.765 7.587 9.966 1.00 97.81 90 THR A O 1
ATOM 677 N N . THR A 1 91 ? 4.016 7.956 8.617 1.00 95.94 91 THR A N 1
ATOM 678 C CA . THR A 1 91 ? 4.230 9.397 8.445 1.00 95.94 91 THR A CA 1
ATOM 679 C C . THR A 1 91 ? 3.712 10.171 9.659 1.00 95.94 91 THR A C 1
ATOM 681 O O . THR A 1 91 ? 2.912 9.658 10.440 1.00 95.94 91 THR A O 1
ATOM 684 N N . THR A 1 92 ? 4.095 11.442 9.793 1.00 95.38 92 THR A N 1
ATOM 685 C CA . THR A 1 92 ? 3.581 12.339 10.848 1.00 95.38 92 THR A CA 1
ATOM 686 C C . THR A 1 92 ? 2.058 12.472 10.837 1.00 95.38 92 THR A C 1
ATOM 688 O O . THR A 1 92 ? 1.453 12.699 11.877 1.00 95.38 92 THR A O 1
ATOM 691 N N . ASN A 1 93 ? 1.433 12.285 9.672 1.00 93.94 93 ASN A N 1
ATOM 692 C CA . ASN A 1 93 ? -0.012 12.391 9.483 1.00 93.94 93 ASN A CA 1
ATOM 693 C C . ASN A 1 93 ? -0.742 11.058 9.724 1.00 93.94 93 ASN A C 1
ATOM 695 O O . ASN A 1 93 ? -1.925 10.947 9.419 1.00 93.94 93 ASN A O 1
ATOM 699 N N . GLY A 1 94 ? -0.049 10.023 10.210 1.00 95.00 94 GLY A N 1
ATOM 700 C CA . GLY A 1 94 ? -0.636 8.715 10.515 1.00 95.00 94 GLY A CA 1
ATOM 701 C C . GLY A 1 94 ? -0.828 7.788 9.310 1.00 95.00 94 GLY A C 1
ATOM 702 O O . GLY A 1 94 ? -1.180 6.624 9.493 1.00 95.00 94 GLY A O 1
ATOM 703 N N . ALA A 1 95 ? -0.566 8.253 8.083 1.00 97.19 95 ALA A N 1
ATOM 704 C CA . ALA A 1 95 ? -0.538 7.378 6.914 1.00 97.19 95 ALA A CA 1
ATOM 705 C C . ALA A 1 95 ? 0.689 6.461 6.978 1.00 97.19 95 ALA A C 1
ATOM 707 O O . ALA A 1 95 ? 1.774 6.932 7.334 1.00 97.19 95 ALA A O 1
ATOM 708 N N . GLY A 1 96 ? 0.555 5.182 6.642 1.00 97.25 96 GLY A N 1
ATOM 709 C CA . GLY A 1 96 ? 1.662 4.248 6.822 1.00 97.25 96 GLY A CA 1
ATOM 710 C C . GLY A 1 96 ? 1.464 2.866 6.226 1.00 97.25 96 GLY A C 1
ATOM 711 O O . GLY A 1 96 ? 0.389 2.516 5.737 1.00 97.25 96 GLY A O 1
ATOM 712 N N . CYS A 1 97 ? 2.546 2.097 6.308 1.00 97.75 97 CYS A N 1
ATOM 713 C CA . CYS A 1 97 ? 2.677 0.731 5.826 1.00 97.75 97 CYS A CA 1
ATOM 714 C C . CYS A 1 97 ? 3.285 -0.114 6.950 1.00 97.75 97 CYS A C 1
ATOM 716 O O . CYS A 1 97 ? 4.423 0.132 7.356 1.00 97.75 97 CYS A O 1
ATOM 718 N N . ILE A 1 98 ? 2.537 -1.064 7.509 1.00 97.12 98 ILE A N 1
ATOM 719 C CA . ILE A 1 98 ? 2.958 -1.771 8.727 1.00 97.12 98 ILE A CA 1
ATOM 720 C C . ILE A 1 98 ? 2.580 -3.245 8.637 1.00 97.12 98 ILE A C 1
ATOM 722 O O . ILE A 1 98 ? 1.412 -3.573 8.435 1.00 97.12 98 ILE A O 1
ATOM 726 N N . PHE A 1 99 ? 3.539 -4.140 8.873 1.00 96.88 99 PHE A N 1
ATOM 727 C CA . PHE A 1 99 ? 3.229 -5.538 9.159 1.00 96.88 99 PHE A CA 1
ATOM 728 C C . PHE A 1 99 ? 2.701 -5.656 10.590 1.00 96.88 99 PHE A C 1
ATOM 730 O O . PHE A 1 99 ? 3.419 -5.388 11.552 1.00 96.88 99 PHE A O 1
ATOM 737 N N . LYS A 1 100 ? 1.430 -6.026 10.747 1.00 95.56 100 LYS A N 1
ATOM 738 C CA . LYS A 1 100 ? 0.810 -6.271 12.056 1.00 95.56 100 LYS A CA 1
ATOM 739 C C . LYS A 1 100 ? -0.290 -7.316 11.926 1.00 95.56 100 LYS A C 1
ATOM 741 O O . LYS A 1 100 ? -0.865 -7.479 10.859 1.00 95.56 100 LYS A O 1
ATOM 746 N N . ALA A 1 101 ? -0.557 -8.046 13.007 1.00 94.50 101 ALA A N 1
ATOM 747 C CA . ALA A 1 101 ? -1.601 -9.077 13.049 1.00 94.50 101 ALA A CA 1
ATOM 748 C C . ALA A 1 101 ? -1.531 -10.110 11.895 1.00 94.50 101 ALA A C 1
ATOM 750 O O . ALA A 1 101 ? -2.553 -10.623 11.451 1.00 94.50 101 ALA A O 1
ATOM 751 N N . GLY A 1 102 ? -0.320 -10.423 11.414 1.00 94.44 102 GLY A N 1
ATOM 752 C CA . GLY A 1 102 ? -0.099 -11.399 10.342 1.00 94.44 102 GLY A CA 1
ATOM 753 C C . GLY A 1 102 ? -0.412 -10.903 8.925 1.00 94.44 102 GLY A C 1
ATOM 754 O O . GLY A 1 102 ? -0.456 -11.728 8.018 1.00 94.44 102 GLY A O 1
ATOM 755 N N . ALA A 1 103 ? -0.608 -9.597 8.727 1.00 96.62 103 ALA A N 1
ATOM 756 C CA . ALA A 1 103 ? -0.880 -8.990 7.427 1.00 96.62 103 ALA A CA 1
ATOM 757 C C . ALA A 1 103 ? -0.136 -7.657 7.249 1.00 96.62 103 ALA A C 1
ATOM 759 O O . ALA A 1 103 ? 0.387 -7.070 8.203 1.00 96.62 103 ALA A O 1
ATOM 760 N N . TYR A 1 104 ? -0.125 -7.152 6.018 1.00 97.44 104 TYR A N 1
ATOM 761 C CA . TYR A 1 104 ? 0.417 -5.844 5.682 1.00 97.44 104 TYR A CA 1
ATOM 762 C C . TYR A 1 104 ? -0.710 -4.818 5.647 1.00 97.44 104 TYR A C 1
ATOM 764 O O . TYR A 1 104 ? -1.585 -4.847 4.784 1.00 97.44 104 TYR A O 1
ATOM 772 N N . HIS A 1 105 ? -0.702 -3.927 6.630 1.00 97.06 105 HIS A N 1
ATOM 773 C CA . HIS A 1 105 ? -1.704 -2.890 6.794 1.00 97.06 105 HIS A CA 1
ATOM 774 C C . HIS A 1 105 ? -1.243 -1.601 6.127 1.00 97.06 105 HIS A C 1
ATOM 776 O O . HIS A 1 105 ? -0.189 -1.056 6.465 1.00 97.06 105 HIS A O 1
ATOM 782 N N . VAL A 1 106 ? -2.081 -1.105 5.223 1.00 97.06 106 VAL A N 1
ATOM 783 C CA . VAL A 1 106 ? -1.941 0.197 4.575 1.00 97.06 106 VAL A CA 1
ATOM 784 C C . VAL A 1 106 ? -2.988 1.131 5.165 1.00 97.06 106 VAL A C 1
ATOM 786 O O . VAL A 1 106 ? -4.172 0.799 5.168 1.00 97.06 106 VAL A O 1
ATOM 789 N N . THR A 1 107 ? -2.557 2.287 5.662 1.00 96.44 107 THR A N 1
ATOM 790 C CA . THR A 1 107 ? -3.450 3.275 6.277 1.00 96.44 107 THR A CA 1
ATOM 791 C C . THR A 1 107 ? -3.268 4.633 5.617 1.00 96.44 107 THR A C 1
ATOM 793 O O . THR A 1 107 ? -2.140 5.088 5.419 1.00 96.44 107 THR A O 1
ATOM 796 N N . GLN A 1 108 ? -4.380 5.308 5.345 1.00 95.81 108 GLN A N 1
ATOM 797 C CA . GLN A 1 108 ? -4.427 6.721 4.988 1.00 95.81 108 GLN A CA 1
ATOM 798 C C . GLN A 1 108 ? -5.600 7.367 5.742 1.00 95.81 108 GLN A C 1
ATOM 800 O O . GLN A 1 108 ? -6.739 7.215 5.313 1.00 95.81 108 GLN A O 1
ATOM 805 N N . PRO A 1 109 ? -5.355 8.031 6.887 1.00 94.19 109 PRO A N 1
ATOM 806 C CA . PRO A 1 109 ? -6.432 8.573 7.714 1.00 94.19 109 PRO A CA 1
ATOM 807 C C . PRO A 1 109 ? -7.033 9.873 7.158 1.00 94.19 109 PRO A C 1
ATOM 809 O O . PRO A 1 109 ? -8.070 10.318 7.641 1.00 94.19 109 PRO A O 1
ATOM 812 N N . GLN A 1 110 ? -6.387 10.516 6.180 1.00 93.12 110 GLN A N 1
ATOM 813 C CA . GLN A 1 110 ? -6.847 11.785 5.621 1.00 93.12 110 GLN A CA 1
ATOM 814 C C . GLN A 1 110 ? -7.658 11.559 4.342 1.00 93.12 110 GLN A C 1
ATOM 816 O O . GLN A 1 110 ? -7.143 11.056 3.342 1.00 93.12 110 GLN A O 1
ATOM 821 N N . ALA A 1 111 ? -8.925 11.978 4.361 1.00 89.75 111 ALA A N 1
ATOM 822 C CA . ALA A 1 111 ? -9.797 11.930 3.191 1.00 89.75 111 ALA A CA 1
ATOM 823 C C . ALA A 1 111 ? -9.224 12.761 2.029 1.00 89.75 111 ALA A C 1
ATOM 825 O O . ALA A 1 111 ? -8.666 13.837 2.235 1.00 89.75 111 ALA A O 1
ATOM 826 N N . GLY A 1 112 ? -9.363 12.255 0.802 1.00 88.81 112 GLY A N 1
ATOM 827 C CA . GLY A 1 112 ? -8.826 12.896 -0.404 1.00 88.81 112 GLY A CA 1
ATOM 828 C C . GLY A 1 112 ? -7.324 12.690 -0.627 1.00 88.81 112 GLY A C 1
ATOM 829 O O . GLY A 1 112 ? -6.812 13.088 -1.671 1.00 88.81 112 GLY A O 1
ATOM 830 N N . PHE A 1 113 ? -6.617 12.038 0.301 1.00 91.19 113 PHE A N 1
ATOM 831 C CA . PHE A 1 113 ? -5.217 11.672 0.125 1.00 91.19 113 PHE A CA 1
ATOM 832 C C . PHE A 1 113 ? -5.065 10.200 -0.240 1.00 91.19 113 PHE A C 1
ATOM 834 O O . PHE A 1 113 ? -5.886 9.350 0.095 1.00 91.19 113 PHE A O 1
ATOM 841 N N . PHE A 1 114 ? -3.951 9.897 -0.898 1.00 89.25 114 PHE A N 1
ATOM 842 C CA . PHE A 1 114 ? -3.551 8.548 -1.265 1.00 89.25 114 PHE A CA 1
ATOM 843 C C . PHE A 1 114 ? -2.224 8.203 -0.581 1.00 89.25 114 PHE A C 1
ATOM 845 O O . PHE A 1 114 ? -1.322 9.041 -0.521 1.00 89.25 114 PHE A O 1
ATOM 852 N N . HIS A 1 115 ? -2.087 6.987 -0.046 1.00 94.44 115 HIS A N 1
ATOM 853 C CA . HIS A 1 115 ? -0.819 6.499 0.504 1.00 94.44 115 HIS A CA 1
ATOM 854 C C . HIS A 1 115 ? -0.398 5.198 -0.176 1.00 94.44 115 HIS A C 1
ATOM 856 O O . HIS A 1 115 ? -1.040 4.164 -0.020 1.00 94.44 115 HIS A O 1
ATOM 862 N N . GLY A 1 116 ? 0.706 5.257 -0.921 1.00 94.31 116 GLY A N 1
ATOM 863 C CA . GLY A 1 116 ? 1.276 4.097 -1.592 1.00 94.31 116 GLY A CA 1
ATOM 864 C C . GLY A 1 116 ? 2.254 3.323 -0.709 1.00 94.31 116 GLY A C 1
ATOM 865 O O . GLY A 1 116 ? 3.242 3.883 -0.218 1.00 94.31 116 GLY A O 1
ATOM 866 N N . CYS A 1 117 ? 2.006 2.021 -0.591 1.00 95.69 117 CYS A N 1
ATOM 867 C CA . CYS A 1 117 ? 2.887 1.040 0.031 1.00 95.69 117 CYS A CA 1
ATOM 868 C C . CYS A 1 117 ? 3.375 0.069 -1.044 1.00 95.69 117 CYS A C 1
ATOM 870 O O . CYS A 1 117 ? 2.572 -0.623 -1.664 1.00 95.69 117 CYS A O 1
ATOM 872 N N . ILE A 1 118 ? 4.680 0.065 -1.310 1.00 94.31 118 ILE A N 1
ATOM 873 C CA . ILE A 1 118 ? 5.269 -0.640 -2.454 1.00 94.31 118 ILE A CA 1
ATOM 874 C C . ILE A 1 118 ? 6.485 -1.461 -2.032 1.00 94.31 118 ILE A C 1
ATOM 876 O O . ILE A 1 118 ? 7.237 -1.054 -1.143 1.00 94.31 118 ILE A O 1
ATOM 880 N N . ALA A 1 119 ? 6.684 -2.589 -2.708 1.00 95.38 119 ALA A N 1
ATOM 881 C CA . ALA A 1 119 ? 7.930 -3.344 -2.697 1.00 95.38 119 ALA A CA 1
ATOM 882 C C . ALA A 1 119 ? 8.996 -2.597 -3.509 1.00 95.38 119 ALA A C 1
ATOM 884 O O . ALA A 1 119 ? 8.779 -2.271 -4.677 1.00 95.38 119 ALA A O 1
ATOM 885 N N . GLN A 1 120 ? 10.142 -2.304 -2.898 1.00 94.19 120 GLN A N 1
ATOM 886 C CA . GLN A 1 120 ? 11.176 -1.447 -3.486 1.00 94.19 120 GLN A CA 1
ATOM 887 C C . GLN A 1 120 ? 12.319 -2.230 -4.147 1.00 94.19 120 GLN A C 1
ATOM 889 O O . GLN A 1 120 ? 13.105 -1.640 -4.884 1.00 94.19 120 GLN A O 1
ATOM 894 N N . ALA A 1 121 ? 12.411 -3.543 -3.917 1.00 94.12 121 ALA A N 1
ATOM 895 C CA . ALA A 1 121 ? 13.426 -4.416 -4.513 1.00 94.12 121 ALA A CA 1
ATOM 896 C C . ALA A 1 121 ? 12.860 -5.295 -5.645 1.00 94.12 121 ALA A C 1
ATOM 898 O O . ALA A 1 121 ? 13.349 -6.392 -5.897 1.00 94.12 121 ALA A O 1
ATOM 899 N N . THR A 1 122 ? 11.830 -4.814 -6.351 1.00 93.31 122 THR A N 1
ATOM 900 C CA . THR A 1 122 ? 11.174 -5.552 -7.441 1.00 93.31 122 THR A CA 1
ATOM 901 C C . THR A 1 122 ? 11.155 -4.749 -8.742 1.00 93.31 122 THR A C 1
ATOM 903 O O . THR A 1 122 ? 11.098 -3.519 -8.738 1.00 93.31 122 THR A O 1
ATOM 906 N N . LYS A 1 123 ? 11.220 -5.442 -9.887 1.00 93.38 123 LYS A N 1
ATOM 907 C CA . LYS A 1 123 ? 11.141 -4.821 -11.217 1.00 93.38 123 LYS A CA 1
ATOM 908 C C . LYS A 1 123 ? 10.528 -5.787 -12.226 1.00 93.38 123 LYS A C 1
ATOM 910 O O . LYS A 1 123 ? 11.201 -6.685 -12.727 1.00 93.38 123 LYS A O 1
ATOM 915 N N . PHE A 1 124 ? 9.258 -5.568 -12.552 1.00 92.69 124 PHE A N 1
ATOM 916 C CA . PHE A 1 124 ? 8.496 -6.399 -13.487 1.00 92.69 124 PHE A CA 1
ATOM 917 C C . PHE A 1 124 ? 7.900 -5.558 -14.622 1.00 92.69 124 PHE A C 1
ATOM 919 O O . PHE A 1 124 ? 7.629 -4.369 -14.453 1.00 92.69 124 PHE A O 1
ATOM 926 N N . SER A 1 125 ? 7.693 -6.173 -15.787 1.00 91.31 125 SER A N 1
ATOM 927 C CA . SER A 1 125 ? 7.166 -5.513 -16.990 1.00 91.31 125 SER A CA 1
ATOM 928 C C . SER A 1 125 ? 5.776 -6.030 -17.366 1.00 91.31 125 SER A C 1
ATOM 930 O O . SER A 1 125 ? 4.775 -5.358 -17.107 1.00 91.31 125 SER A O 1
ATOM 932 N N . ASN 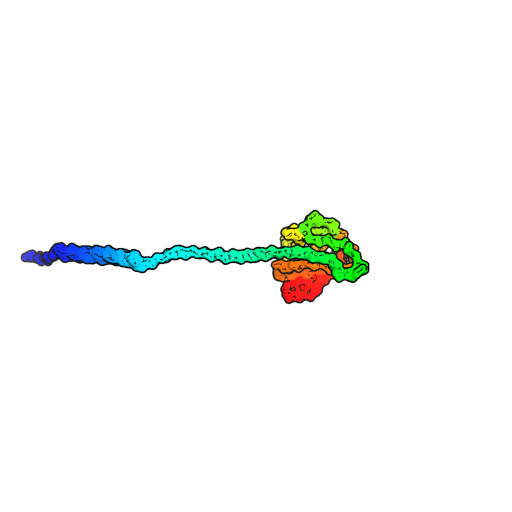A 1 126 ? 5.718 -7.220 -17.963 1.00 91.56 126 ASN A N 1
ATOM 933 C CA . ASN A 1 126 ? 4.499 -7.965 -18.250 1.00 91.56 126 ASN A CA 1
ATOM 934 C C . ASN A 1 126 ? 4.336 -9.030 -17.178 1.00 91.56 126 ASN A C 1
ATOM 936 O O . ASN A 1 126 ? 5.245 -9.820 -16.931 1.00 91.56 126 ASN A O 1
ATOM 940 N N . PHE A 1 127 ? 3.193 -9.013 -16.517 1.00 91.81 127 PHE A N 1
ATOM 941 C CA . PHE A 1 127 ? 2.925 -9.873 -15.381 1.00 91.81 127 PHE A CA 1
ATOM 942 C C . PHE A 1 127 ? 1.424 -10.039 -15.227 1.00 91.81 127 PHE A C 1
ATOM 944 O O . PHE A 1 127 ? 0.639 -9.236 -15.735 1.00 91.81 127 PHE A O 1
ATOM 951 N N . VAL A 1 128 ? 1.054 -11.058 -14.463 1.00 91.38 128 VAL A N 1
ATOM 952 C CA . VAL A 1 128 ? -0.254 -11.106 -13.833 1.00 91.38 128 VAL A CA 1
ATOM 953 C C . VAL A 1 128 ? -0.065 -10.887 -12.342 1.00 91.38 128 VAL A C 1
ATOM 955 O O . VAL A 1 128 ? 0.872 -11.426 -11.752 1.00 91.38 128 VAL A O 1
ATOM 958 N N . TYR A 1 129 ? -0.913 -10.048 -11.757 1.00 92.19 129 TYR A N 1
ATOM 959 C CA . TYR A 1 129 ? -0.796 -9.625 -10.370 1.00 92.19 129 TYR A CA 1
ATOM 960 C C . TYR A 1 129 ? -2.089 -9.943 -9.628 1.00 92.19 129 TYR A C 1
ATOM 962 O O . TYR A 1 129 ? -3.167 -9.507 -10.024 1.00 92.19 129 TYR A O 1
ATOM 970 N N . GLN A 1 130 ? -1.957 -10.709 -8.549 1.00 91.06 130 GLN A N 1
ATOM 971 C CA . GLN A 1 130 ? -3.034 -11.032 -7.632 1.00 91.06 130 GLN A CA 1
ATOM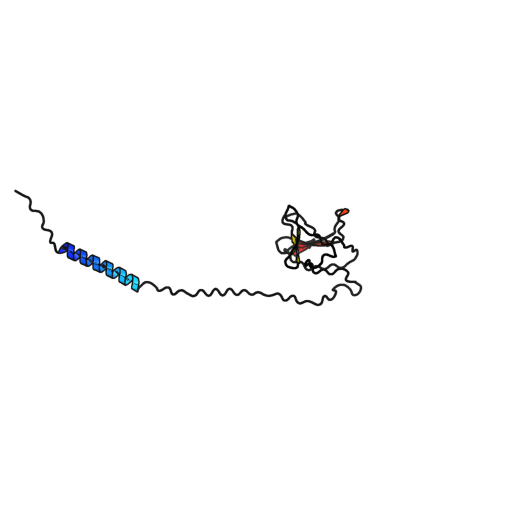 972 C C . GLN A 1 130 ? -2.688 -10.531 -6.237 1.00 91.06 130 GLN A C 1
ATOM 974 O O . GLN A 1 130 ? -1.579 -10.758 -5.754 1.00 91.06 130 GLN A O 1
ATOM 979 N N . VAL A 1 131 ? -3.670 -9.943 -5.563 1.00 94.19 131 VAL A N 1
ATOM 980 C CA . VAL A 1 131 ? -3.626 -9.696 -4.123 1.00 94.19 131 VAL A CA 1
ATOM 981 C C . VAL A 1 131 ? -4.911 -10.201 -3.488 1.00 94.19 131 VAL A C 1
ATOM 983 O O . VAL A 1 131 ? -5.967 -10.214 -4.119 1.00 94.19 131 VAL A O 1
ATOM 986 N N . GLN A 1 132 ? -4.821 -10.608 -2.228 1.00 95.44 132 GLN A N 1
ATOM 987 C CA . GLN A 1 132 ? -5.986 -10.751 -1.370 1.00 95.44 132 GLN A CA 1
ATOM 988 C C . GLN A 1 132 ? -6.023 -9.523 -0.466 1.00 95.44 132 GLN A C 1
ATOM 990 O O . GLN A 1 132 ? -5.119 -9.331 0.343 1.00 95.44 132 GLN A O 1
ATOM 995 N N . MET A 1 133 ? -7.036 -8.677 -0.637 1.00 95.19 133 MET A N 1
ATOM 996 C CA . MET A 1 133 ? -7.170 -7.419 0.091 1.00 95.19 133 MET A CA 1
ATOM 997 C C . MET A 1 133 ? -8.511 -7.371 0.821 1.00 95.19 133 MET A C 1
ATOM 999 O O . MET A 1 133 ? -9.538 -7.738 0.254 1.00 95.19 133 MET A O 1
ATOM 1003 N N . THR A 1 134 ? -8.491 -6.864 2.053 1.00 95.94 134 THR A N 1
ATOM 1004 C CA . THR A 1 134 ? -9.687 -6.518 2.826 1.00 95.94 134 THR A CA 1
ATOM 1005 C C . THR A 1 134 ? -9.668 -5.022 3.094 1.00 95.94 134 THR A C 1
ATOM 1007 O O . THR A 1 134 ? -8.685 -4.506 3.626 1.00 95.94 134 THR A O 1
ATOM 1010 N N . ILE A 1 135 ? -10.752 -4.330 2.755 1.00 94.88 135 ILE A N 1
ATOM 1011 C CA . ILE A 1 135 ? -10.936 -2.929 3.132 1.00 94.88 135 ILE A CA 1
ATOM 1012 C C . ILE A 1 135 ? -11.518 -2.928 4.552 1.00 94.88 135 ILE A C 1
ATOM 1014 O O . ILE A 1 135 ? -12.622 -3.419 4.770 1.00 94.88 135 ILE A O 1
ATOM 1018 N N . VAL A 1 136 ? -10.719 -2.491 5.529 1.00 93.06 136 VAL A N 1
ATOM 1019 C CA . VAL A 1 136 ? -11.044 -2.607 6.968 1.00 93.06 136 VAL A CA 1
ATOM 1020 C C . VAL A 1 136 ? -11.934 -1.464 7.462 1.00 93.06 136 VAL A C 1
ATOM 1022 O O . VAL A 1 136 ? -12.677 -1.640 8.421 1.00 93.06 136 VAL A O 1
ATOM 1025 N N . ASP A 1 137 ? -11.852 -0.309 6.811 1.00 89.25 137 ASP A N 1
ATOM 1026 C CA . ASP A 1 137 ? -12.618 0.894 7.132 1.00 89.25 137 ASP A CA 1
ATOM 1027 C C . ASP A 1 137 ? -13.271 1.434 5.849 1.00 89.25 137 ASP A C 1
ATOM 1029 O O . ASP A 1 137 ? -13.105 0.863 4.771 1.00 89.25 137 ASP A O 1
ATOM 1033 N N . ILE A 1 138 ? -14.021 2.525 5.930 1.00 86.38 138 ILE A N 1
ATOM 1034 C CA . ILE A 1 138 ? -14.582 3.179 4.748 1.00 86.38 138 ILE A CA 1
ATOM 1035 C C . ILE A 1 138 ? -13.477 3.649 3.786 1.00 86.38 138 ILE A C 1
ATOM 1037 O O . ILE A 1 138 ? -12.376 4.018 4.194 1.00 86.38 138 ILE A O 1
ATOM 1041 N N . GLY A 1 139 ? -13.786 3.682 2.490 1.00 89.00 139 GLY A N 1
ATOM 1042 C CA . GLY A 1 139 ? -12.888 4.201 1.459 1.00 89.00 139 GLY A CA 1
ATOM 1043 C C . GLY A 1 139 ? -12.541 3.162 0.400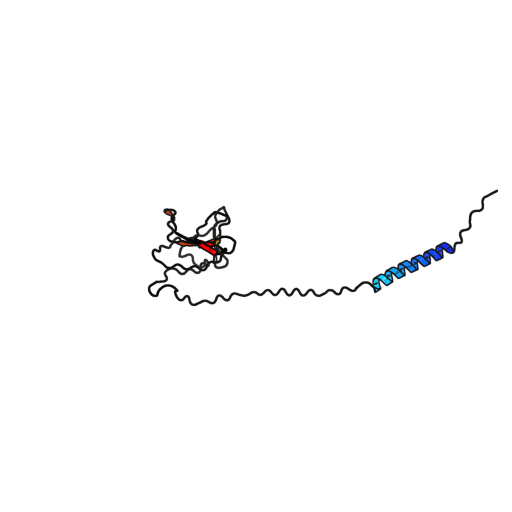 1.00 89.00 139 GLY A C 1
ATOM 1044 O O . GLY A 1 139 ? -13.396 2.383 -0.018 1.00 89.00 139 GLY A O 1
ATOM 1045 N N . SER A 1 140 ? -11.292 3.190 -0.066 1.00 93.44 140 SER A N 1
ATOM 1046 C CA . SER A 1 140 ? -10.801 2.328 -1.142 1.00 93.44 140 SER A CA 1
ATOM 1047 C C . SER A 1 140 ? -9.392 1.814 -0.865 1.00 93.44 140 SER A C 1
ATOM 1049 O O . SER A 1 140 ? -8.621 2.405 -0.107 1.00 93.44 140 SER A O 1
ATOM 1051 N N . GLY A 1 141 ? -9.060 0.697 -1.498 1.00 94.38 141 GLY A N 1
ATOM 1052 C CA . GLY A 1 141 ? -7.719 0.129 -1.527 1.00 94.38 141 GLY A CA 1
ATOM 1053 C C . GLY A 1 141 ? -7.428 -0.434 -2.910 1.00 94.38 141 GLY A C 1
ATOM 1054 O O . GLY A 1 141 ? -8.308 -0.480 -3.766 1.00 94.38 141 GLY A O 1
ATOM 1055 N N . GLY A 1 142 ? -6.197 -0.862 -3.160 1.00 95.19 142 GLY A N 1
ATOM 1056 C CA . GLY A 1 142 ? -5.857 -1.355 -4.483 1.00 95.19 142 GLY A CA 1
ATOM 1057 C C . GLY A 1 142 ? -4.425 -1.817 -4.635 1.00 95.19 142 GLY A C 1
ATOM 1058 O O . GLY A 1 142 ? -3.674 -1.943 -3.668 1.00 95.19 142 GLY A O 1
ATOM 1059 N N . ILE A 1 143 ? -4.052 -2.044 -5.888 1.00 96.38 143 ILE A N 1
ATOM 1060 C CA . ILE A 1 143 ? -2.695 -2.406 -6.281 1.00 96.38 143 ILE A CA 1
ATOM 1061 C C . ILE A 1 143 ? -2.023 -1.243 -6.997 1.00 96.38 143 ILE A C 1
ATOM 1063 O O . ILE A 1 143 ? -2.614 -0.585 -7.850 1.00 96.38 143 ILE A O 1
ATOM 1067 N N . LEU A 1 144 ? -0.753 -1.029 -6.667 1.00 96.38 144 LEU A N 1
ATOM 1068 C CA . LEU A 1 144 ? 0.157 -0.170 -7.412 1.00 96.38 144 LEU A CA 1
ATOM 1069 C C . LEU A 1 144 ? 1.063 -1.036 -8.274 1.00 96.38 144 LEU A C 1
ATOM 1071 O O . LEU A 1 144 ? 1.551 -2.071 -7.816 1.00 96.38 144 LEU A O 1
ATOM 1075 N N . PHE A 1 145 ? 1.305 -0.620 -9.513 1.00 96.31 145 PHE A N 1
ATOM 1076 C CA . PHE A 1 145 ? 2.187 -1.362 -10.402 1.00 96.31 145 PHE A CA 1
ATOM 1077 C C . PHE A 1 145 ? 2.906 -0.466 -11.408 1.00 96.31 145 PHE A C 1
ATOM 1079 O O . PHE A 1 145 ? 2.455 0.627 -11.755 1.00 96.31 145 PHE A O 1
ATOM 1086 N N . ARG A 1 146 ? 4.074 -0.951 -11.857 1.00 95.75 146 ARG A N 1
ATOM 1087 C CA . ARG A 1 146 ? 5.055 -0.192 -12.657 1.00 95.75 146 ARG A CA 1
ATOM 1088 C C . ARG A 1 146 ? 5.345 1.192 -12.046 1.00 95.75 146 ARG A C 1
ATOM 1090 O O . ARG A 1 146 ? 5.422 2.189 -12.760 1.00 95.75 146 ARG A O 1
ATOM 1097 N N . THR A 1 147 ? 5.476 1.244 -10.721 1.00 94.50 147 THR A N 1
ATOM 1098 C CA . THR A 1 147 ? 5.804 2.470 -9.991 1.00 94.50 147 THR A CA 1
ATOM 1099 C C . THR A 1 147 ? 7.263 2.854 -10.238 1.00 94.50 147 THR A C 1
ATOM 1101 O O . THR A 1 147 ? 8.173 2.070 -9.983 1.00 94.50 147 THR A O 1
ATOM 1104 N N . ASP A 1 148 ? 7.483 4.075 -10.714 1.00 92.44 148 ASP A N 1
ATOM 1105 C CA . ASP A 1 148 ? 8.783 4.730 -10.831 1.00 92.44 148 ASP A CA 1
ATOM 1106 C C . ASP A 1 148 ? 8.817 5.883 -9.821 1.00 92.44 148 ASP A C 1
ATOM 1108 O O . ASP A 1 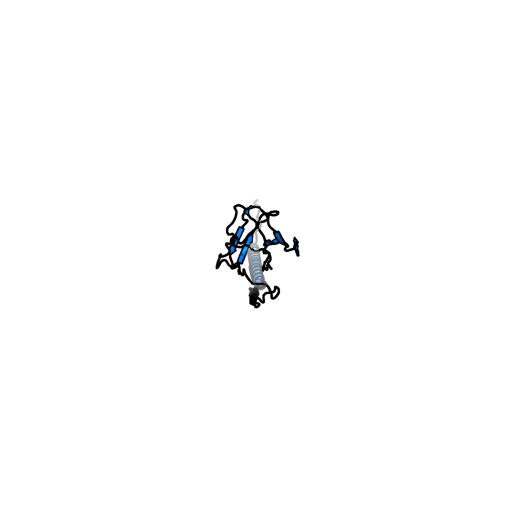148 ? 8.281 6.967 -10.071 1.00 92.44 148 ASP A O 1
ATOM 1112 N N . LEU A 1 149 ? 9.420 5.626 -8.656 1.00 87.69 149 LEU A N 1
ATOM 1113 C CA . LEU A 1 149 ? 9.521 6.607 -7.572 1.00 87.69 149 LEU A CA 1
ATOM 1114 C C . LEU A 1 149 ? 10.378 7.815 -7.949 1.00 87.69 149 LEU A C 1
ATOM 1116 O O . LEU A 1 149 ? 10.089 8.919 -7.503 1.00 87.69 149 LEU A O 1
ATOM 1120 N N . ALA A 1 150 ? 11.413 7.620 -8.768 1.00 91.44 150 ALA A N 1
ATOM 1121 C CA . ALA A 1 150 ? 12.315 8.697 -9.165 1.00 91.44 150 ALA A CA 1
ATOM 1122 C C . ALA A 1 150 ? 11.619 9.706 -10.088 1.00 91.44 150 ALA A C 1
ATOM 1124 O O . ALA A 1 150 ? 11.982 10.879 -10.117 1.00 91.44 150 ALA A O 1
ATOM 1125 N N . ARG A 1 151 ? 10.613 9.250 -10.843 1.00 93.44 151 ARG A N 1
ATOM 1126 C CA . ARG A 1 151 ? 9.838 10.081 -11.774 1.00 93.44 151 ARG A CA 1
ATOM 1127 C C . ARG A 1 151 ? 8.413 10.366 -11.310 1.00 93.44 151 ARG A C 1
ATOM 1129 O O . ARG A 1 151 ? 7.655 10.962 -12.072 1.00 93.44 151 ARG A O 1
ATOM 1136 N N . SER A 1 152 ? 8.037 9.919 -10.114 1.00 89.62 152 SER A N 1
ATOM 1137 C CA . SER A 1 152 ? 6.681 10.044 -9.566 1.00 89.62 152 SER A CA 1
ATOM 1138 C C . SER A 1 152 ? 5.590 9.517 -10.510 1.00 89.62 152 SER A C 1
ATOM 1140 O O . SER A 1 152 ? 4.534 10.130 -10.656 1.00 89.62 152 SER A O 1
ATOM 1142 N N . LYS A 1 153 ? 5.839 8.383 -11.182 1.00 93.69 153 LYS A N 1
ATOM 1143 C CA . LYS A 1 153 ? 4.868 7.737 -12.085 1.00 93.69 153 LYS A CA 1
ATOM 1144 C C . LYS A 1 153 ? 4.400 6.409 -11.513 1.00 93.69 153 LYS A C 1
ATOM 1146 O O . LYS A 1 153 ? 5.200 5.644 -10.990 1.00 93.69 153 LYS A O 1
ATOM 1151 N N . THR A 1 154 ? 3.116 6.106 -11.651 1.00 94.56 154 THR A N 1
ATOM 1152 C CA . THR A 1 154 ? 2.556 4.811 -11.256 1.00 94.56 154 THR A CA 1
ATOM 1153 C C . THR A 1 154 ? 1.294 4.527 -12.053 1.00 94.56 154 THR A C 1
ATOM 1155 O O . THR A 1 154 ? 0.580 5.457 -12.422 1.00 94.56 154 THR A O 1
ATOM 1158 N N . TYR A 1 155 ? 0.998 3.250 -12.272 1.00 96.50 155 TYR A N 1
ATOM 1159 C CA . TYR A 1 155 ? -0.377 2.821 -12.494 1.00 96.50 155 TYR A CA 1
ATOM 1160 C C . TYR A 1 155 ? -0.958 2.350 -11.168 1.00 96.50 155 TYR A C 1
ATOM 1162 O O . TYR A 1 155 ? -0.222 1.935 -10.261 1.00 96.50 155 TYR A O 1
ATOM 1170 N N . TYR A 1 156 ? -2.275 2.430 -11.064 1.00 95.56 156 TYR A N 1
ATOM 1171 C CA . TYR A 1 156 ? -3.017 1.865 -9.959 1.00 95.56 156 TYR A CA 1
ATOM 1172 C C . TYR A 1 156 ? -4.292 1.222 -10.487 1.00 95.56 156 TYR A C 1
ATOM 1174 O O . TYR A 1 156 ? -4.745 1.541 -11.583 1.00 95.56 156 TYR A O 1
ATOM 1182 N N . PHE A 1 157 ? -4.815 0.292 -9.707 1.00 96.31 157 PHE A N 1
ATOM 1183 C CA . PHE A 1 157 ? -6.183 -0.178 -9.819 1.00 96.31 157 PHE A CA 1
ATOM 1184 C C . PHE A 1 157 ? -6.752 -0.180 -8.410 1.00 96.31 157 PHE A C 1
ATOM 1186 O O . PHE A 1 157 ? -6.153 -0.807 -7.527 1.00 96.31 157 PHE A O 1
ATOM 1193 N N . SER A 1 158 ? -7.846 0.540 -8.185 1.00 95.25 158 SER A N 1
ATOM 1194 C CA . SER A 1 158 ? -8.497 0.618 -6.879 1.00 95.25 158 SER A CA 1
ATOM 1195 C C . SER A 1 158 ? -9.904 0.044 -6.908 1.00 95.25 158 SER A C 1
ATOM 1197 O O . SER A 1 158 ? -10.589 0.047 -7.926 1.00 95.25 158 SER A O 1
ATOM 1199 N N . VAL A 1 159 ? -10.325 -0.448 -5.748 1.00 96.00 159 VAL A N 1
ATOM 1200 C CA . VAL A 1 159 ? -11.693 -0.862 -5.460 1.00 96.00 159 VAL A CA 1
ATOM 1201 C C . VAL A 1 159 ? -12.144 -0.183 -4.170 1.00 96.00 159 VAL A C 1
ATOM 1203 O O . VAL A 1 159 ? -11.420 -0.171 -3.168 1.00 96.00 159 VAL A O 1
ATOM 1206 N N . GLY A 1 160 ? -13.317 0.436 -4.214 1.00 94.25 160 GLY A N 1
ATOM 1207 C CA . GLY A 1 160 ? -14.000 1.019 -3.069 1.00 94.25 160 GLY A CA 1
ATOM 1208 C C . GLY A 1 160 ? -14.820 -0.022 -2.315 1.00 94.25 160 GLY A C 1
ATOM 1209 O O . GLY A 1 160 ? -15.286 -1.006 -2.890 1.00 94.25 160 GLY A O 1
ATOM 1210 N N . ALA A 1 161 ? -15.035 0.204 -1.020 1.00 92.44 161 ALA A N 1
ATOM 1211 C CA . ALA A 1 161 ? -15.942 -0.620 -0.214 1.00 92.44 161 ALA A CA 1
ATOM 1212 C C . ALA A 1 161 ? -17.401 -0.560 -0.714 1.00 92.44 161 ALA A C 1
ATOM 1214 O O . ALA A 1 161 ? -18.193 -1.454 -0.428 1.00 92.44 161 ALA A O 1
ATOM 1215 N N . ASP A 1 162 ? -17.740 0.477 -1.480 1.00 92.75 162 ASP A N 1
ATOM 1216 C CA . ASP A 1 162 ? -19.021 0.685 -2.159 1.00 92.75 162 ASP A CA 1
ATOM 1217 C C . ASP A 1 162 ? -19.122 -0.015 -3.529 1.00 92.75 162 ASP A C 1
ATOM 1219 O O . ASP A 1 162 ? -20.150 0.080 -4.196 1.00 92.75 162 ASP A O 1
ATOM 1223 N N . GLY A 1 163 ? -18.070 -0.720 -3.962 1.00 91.56 163 GLY A N 1
ATOM 1224 C CA . GLY A 1 163 ? -18.004 -1.392 -5.261 1.00 91.56 163 GLY A CA 1
ATOM 1225 C C . GLY A 1 163 ? -17.539 -0.504 -6.418 1.00 91.56 163 GLY A C 1
ATOM 1226 O O . GLY A 1 163 ? -17.457 -0.989 -7.548 1.00 91.56 163 GLY A O 1
ATOM 1227 N N . SER A 1 164 ? -17.207 0.767 -6.167 1.00 94.81 164 SER A N 1
ATOM 1228 C CA . SER A 1 164 ? -16.565 1.628 -7.167 1.00 94.81 164 SER A CA 1
ATOM 1229 C C . SER A 1 164 ? -15.165 1.114 -7.533 1.00 94.81 164 SER A C 1
ATOM 1231 O O . SER A 1 164 ? -14.513 0.439 -6.735 1.00 94.81 164 SER A O 1
ATOM 1233 N N . TYR A 1 165 ? -14.684 1.414 -8.742 1.00 95.38 165 TYR A N 1
ATOM 1234 C CA . TYR A 1 165 ? -13.327 1.069 -9.176 1.00 95.38 165 TYR A CA 1
ATOM 1235 C C . TYR A 1 165 ? -12.762 2.096 -10.163 1.00 95.38 165 TYR A C 1
ATOM 1237 O O . TYR A 1 165 ? -13.523 2.763 -10.868 1.00 95.38 165 TYR A O 1
ATOM 1245 N N . ALA A 1 166 ? -11.432 2.212 -10.200 1.00 92.31 166 ALA A N 1
ATOM 1246 C CA . ALA A 1 166 ? -10.676 3.124 -11.065 1.00 92.31 166 ALA A CA 1
ATOM 1247 C C . ALA A 1 166 ? -9.316 2.536 -11.461 1.00 92.31 166 ALA A C 1
ATOM 1249 O O . ALA A 1 166 ? -8.752 1.749 -10.661 1.00 92.31 166 ALA A O 1
#

pLDDT: mean 79.58, std 17.82, range [40.72, 97.81]

Sequence (166 aa):
MSPEGPRIDQRAPLLIGLALLVIIVGSIGLFYLLAPRQKPAAQTNATATAQTKAKATTTSRQNPYTHTGRLVLNDVLNGASNIDNWKQGTTTNGAGCIFKAGAYHVTQPQAGFFHGCIAQATKFSNFVYQVQMTIVDIGSGGILFRTDLARSKTYYFSVGADGSYA

Radius of gyration: 40.67 Å; chains: 1; bounding box: 80×60×112 Å

Foldseek 3Di:
DDDDDDDDDPVVVVVVVVVVVVVVVVVVVVCVVPPDPPDPDPPPPPPPPPPPPPPPPPPPCPPPDDPPDDDPDDDQAQVPDLPLPKFADADPQRFTWHRDPRHIDGDDPDPPDDDDIDRPNDDDDDDDDDDDDDDPDFFKDWDWPPQDPVVRDIDIWMAGPVGDID